Protein AF-A0A561BZ67-F1 (afdb_monomer_lite)

pLDDT: mean 89.98, std 10.51, range [40.47, 96.12]

Organism: NCBI:txid996641

Structure (mmCIF, N/CA/C/O backbone):
data_AF-A0A561BZ67-F1
#
_entry.id   AF-A0A561BZ67-F1
#
loop_
_atom_site.group_PDB
_atom_site.id
_atom_site.type_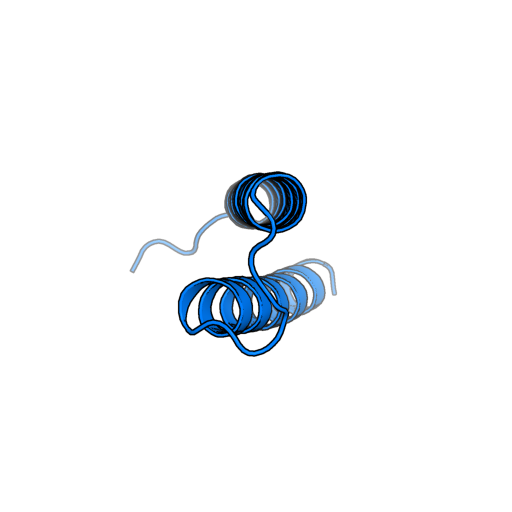symbol
_atom_site.label_atom_id
_atom_site.label_alt_id
_atom_site.label_comp_id
_atom_site.label_asym_id
_atom_site.label_entity_id
_atom_site.label_seq_id
_atom_site.pdbx_PDB_ins_code
_atom_site.Cartn_x
_atom_site.Cartn_y
_atom_site.Cartn_z
_atom_site.occupancy
_atom_site.B_iso_or_equiv
_atom_site.auth_seq_id
_atom_site.auth_comp_id
_atom_site.auth_asym_id
_atom_site.auth_atom_id
_atom_site.pdbx_PDB_model_num
ATOM 1 N N . MET A 1 1 ? 2.511 4.217 20.584 1.00 40.47 1 MET A N 1
ATOM 2 C CA . MET A 1 1 ? 2.448 4.023 19.119 1.00 40.47 1 MET A CA 1
ATOM 3 C C . MET A 1 1 ? 1.196 4.724 18.628 1.00 40.47 1 MET A C 1
ATOM 5 O O . MET A 1 1 ? 0.118 4.350 19.075 1.00 40.47 1 MET A O 1
ATOM 9 N N . ALA A 1 2 ? 1.326 5.776 17.818 1.00 49.88 2 ALA A N 1
ATOM 10 C CA . ALA A 1 2 ? 0.164 6.443 17.237 1.00 49.88 2 ALA A CA 1
ATOM 11 C C . ALA A 1 2 ? -0.573 5.432 16.346 1.00 49.88 2 ALA A C 1
ATOM 13 O O . ALA A 1 2 ? 0.029 4.847 15.445 1.00 49.88 2 ALA A O 1
ATOM 14 N N . LYS A 1 3 ? -1.849 5.162 16.641 1.00 61.94 3 LYS A N 1
ATOM 15 C CA . LYS A 1 3 ? -2.716 4.477 15.682 1.00 61.94 3 LYS A CA 1
ATOM 16 C C . LYS A 1 3 ? -2.872 5.457 14.522 1.00 61.94 3 LYS A C 1
ATOM 18 O O . LYS A 1 3 ? -3.495 6.493 14.727 1.00 61.94 3 LYS A O 1
ATOM 23 N N . LYS A 1 4 ? -2.273 5.165 13.362 1.00 75.38 4 LYS A N 1
ATOM 24 C CA . LYS A 1 4 ? -2.606 5.902 12.137 1.00 75.38 4 LYS A CA 1
ATOM 25 C C . LYS A 1 4 ? -4.122 5.855 11.975 1.00 75.38 4 LYS A C 1
ATOM 27 O O . LYS A 1 4 ? -4.725 4.789 12.136 1.00 75.38 4 LYS A O 1
ATOM 32 N N . THR A 1 5 ? -4.721 7.007 11.728 1.00 85.75 5 THR A N 1
ATOM 33 C CA . THR A 1 5 ? -6.149 7.117 11.445 1.00 85.75 5 THR A CA 1
ATOM 34 C C . THR A 1 5 ? -6.474 6.413 10.125 1.00 85.75 5 THR A C 1
ATOM 36 O O . THR A 1 5 ? -5.601 6.186 9.283 1.00 85.75 5 THR A O 1
ATOM 39 N N . LEU A 1 6 ? -7.741 6.038 9.938 1.00 89.31 6 LEU A N 1
ATOM 40 C CA . LEU A 1 6 ? -8.206 5.437 8.685 1.00 89.31 6 LEU A CA 1
ATOM 41 C C .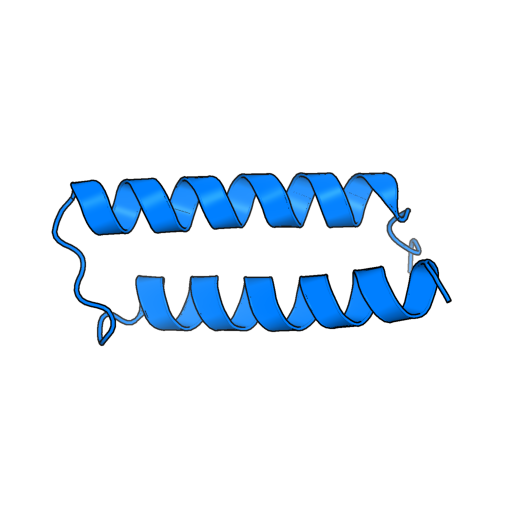 LEU A 1 6 ? -7.888 6.338 7.476 1.00 89.31 6 LEU A C 1
ATOM 43 O O . LEU A 1 6 ? -7.491 5.839 6.426 1.00 89.31 6 LEU A O 1
ATOM 47 N N . GLU A 1 7 ? -8.012 7.657 7.642 1.00 90.31 7 GLU A N 1
ATOM 48 C CA . GLU A 1 7 ? -7.680 8.649 6.615 1.00 90.31 7 GLU A CA 1
ATOM 49 C C . GLU A 1 7 ? -6.187 8.646 6.267 1.00 90.31 7 GLU A C 1
ATOM 51 O O . GLU A 1 7 ? -5.840 8.605 5.088 1.00 90.31 7 GLU A O 1
ATOM 56 N N . GLU A 1 8 ? -5.296 8.585 7.261 1.00 92.31 8 GLU A N 1
ATOM 57 C CA . GLU A 1 8 ? -3.849 8.486 7.021 1.00 92.31 8 GLU A CA 1
ATOM 58 C C . GLU A 1 8 ? -3.467 7.201 6.275 1.00 92.31 8 GLU A C 1
ATOM 60 O O . GLU A 1 8 ? -2.605 7.221 5.397 1.00 92.31 8 GLU A O 1
ATOM 65 N N . LEU A 1 9 ? -4.110 6.075 6.596 1.00 93.50 9 LEU A N 1
ATOM 66 C CA . LEU A 1 9 ? -3.858 4.807 5.906 1.00 93.50 9 LEU A CA 1
ATOM 67 C C . LEU A 1 9 ? -4.356 4.836 4.460 1.00 93.50 9 LEU A C 1
ATOM 69 O O . LEU A 1 9 ? -3.670 4.325 3.574 1.00 93.50 9 LEU A O 1
ATOM 73 N N . LYS A 1 10 ? -5.517 5.451 4.205 1.00 93.06 10 LYS A N 1
ATOM 74 C CA . LYS A 1 10 ? -6.045 5.649 2.847 1.00 93.06 10 LYS A CA 1
ATOM 75 C C . LYS A 1 10 ? -5.144 6.566 2.019 1.00 93.06 10 LYS A C 1
ATOM 77 O O . LYS A 1 10 ? -4.852 6.233 0.871 1.00 93.06 10 LYS A O 1
ATOM 82 N N . ALA A 1 11 ? -4.647 7.655 2.607 1.00 95.38 11 ALA A N 1
ATOM 83 C CA . ALA A 1 11 ? -3.701 8.555 1.952 1.00 95.38 11 ALA A CA 1
ATOM 84 C C . ALA A 1 11 ? -2.380 7.840 1.612 1.00 95.38 11 ALA A C 1
ATOM 86 O O . ALA A 1 11 ? -1.889 7.937 0.488 1.00 95.38 11 ALA A O 1
ATOM 87 N N . GLU A 1 12 ? -1.835 7.049 2.544 1.00 94.81 12 GLU A N 1
ATOM 88 C CA . GLU A 1 12 ? -0.624 6.254 2.299 1.00 94.81 12 GLU A CA 1
ATOM 89 C C . GLU A 1 12 ? -0.843 5.187 1.214 1.00 94.81 12 GLU A C 1
ATOM 91 O O . GLU A 1 12 ? 0.027 4.965 0.367 1.00 94.81 12 GLU A O 1
ATOM 96 N N . TYR A 1 13 ? -2.021 4.556 1.194 1.00 95.19 13 TYR A N 1
ATOM 97 C 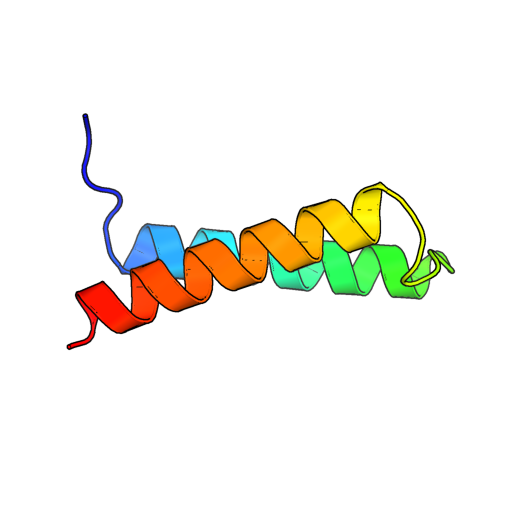CA . TYR A 1 13 ? -2.399 3.611 0.146 1.00 95.19 13 TYR A CA 1
ATOM 98 C C . TYR A 1 13 ? -2.455 4.285 -1.231 1.00 95.19 13 TYR A C 1
ATOM 100 O O . TYR A 1 13 ? -1.900 3.744 -2.188 1.00 95.19 13 TYR A O 1
ATOM 108 N N . GLN A 1 14 ? -3.072 5.467 -1.342 1.00 96.06 14 GLN A N 1
ATOM 109 C CA . GLN A 1 14 ? -3.103 6.225 -2.598 1.00 96.06 14 GLN A CA 1
ATOM 110 C C . GLN A 1 14 ? -1.694 6.597 -3.071 1.00 96.06 14 GLN A C 1
ATOM 112 O O . GLN A 1 14 ? -1.353 6.285 -4.210 1.00 96.06 14 GLN A O 1
ATOM 117 N N . GLY A 1 15 ? -0.841 7.139 -2.196 1.00 96.06 15 GLY A N 1
ATOM 118 C CA . GLY A 1 15 ? 0.527 7.515 -2.574 1.00 96.06 15 GLY A CA 1
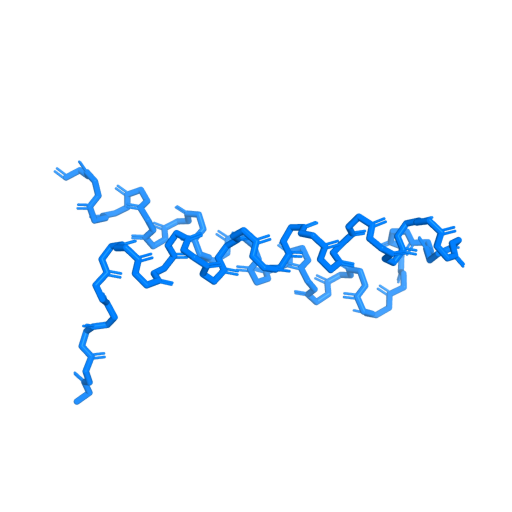ATOM 119 C C . GLY A 1 15 ? 1.373 6.331 -3.068 1.00 96.06 15 GLY A C 1
ATOM 120 O O . GLY A 1 15 ? 2.126 6.443 -4.039 1.00 96.06 15 GLY A O 1
ATOM 121 N N . LEU A 1 16 ? 1.216 5.150 -2.458 1.00 95.38 16 LEU A N 1
ATOM 122 C CA . LEU A 1 16 ? 1.878 3.928 -2.928 1.00 95.38 16 LEU A CA 1
ATOM 123 C C . LEU A 1 16 ? 1.292 3.402 -4.244 1.00 95.38 16 LEU A C 1
ATOM 125 O O . LEU A 1 16 ? 2.030 2.837 -5.055 1.00 95.38 16 LEU A O 1
ATOM 129 N N . ALA A 1 17 ? -0.010 3.575 -4.476 1.00 95.69 17 ALA A N 1
ATOM 130 C CA . ALA A 1 17 ? -0.650 3.185 -5.728 1.00 95.69 17 ALA A CA 1
ATOM 131 C C . ALA A 1 17 ? -0.177 4.074 -6.888 1.00 95.69 17 ALA A C 1
ATOM 133 O O . ALA A 1 17 ? 0.125 3.561 -7.967 1.00 95.69 17 ALA A O 1
ATOM 134 N N . GLU A 1 18 ? -0.028 5.377 -6.646 1.00 96.06 18 GLU A N 1
ATOM 135 C CA . GLU A 1 18 ? 0.563 6.320 -7.598 1.00 96.06 18 GLU A CA 1
ATOM 136 C C . GLU A 1 18 ? 2.024 5.967 -7.888 1.00 96.06 18 GLU A C 1
ATOM 138 O O . GLU A 1 18 ? 2.386 5.798 -9.051 1.00 96.06 18 GLU A O 1
ATOM 143 N N . SER A 1 19 ? 2.825 5.696 -6.852 1.00 93.06 19 SER A N 1
ATOM 144 C CA . SER A 1 19 ? 4.211 5.235 -7.020 1.00 93.06 19 SER A CA 1
ATOM 145 C C . SER A 1 19 ? 4.296 3.945 -7.847 1.00 93.06 19 SER A C 1
ATOM 147 O O . SER A 1 19 ? 5.158 3.807 -8.714 1.00 93.06 19 SER A O 1
ATOM 149 N N . GLN A 1 20 ? 3.387 2.984 -7.631 1.00 94.12 20 GLN A N 1
ATOM 150 C CA . GLN A 1 20 ? 3.326 1.767 -8.447 1.00 94.12 20 GLN A CA 1
ATOM 151 C C . GLN A 1 20 ? 2.995 2.085 -9.914 1.00 94.12 20 GLN A C 1
ATOM 153 O O . GLN A 1 20 ? 3.543 1.457 -10.823 1.00 94.12 20 GLN A O 1
ATOM 158 N N . ALA A 1 21 ? 2.093 3.038 -10.160 1.00 93.94 21 ALA A N 1
ATOM 159 C CA . ALA A 1 21 ? 1.737 3.468 -11.506 1.00 93.94 21 ALA A CA 1
ATOM 160 C C . ALA A 1 21 ? 2.908 4.176 -12.205 1.00 93.94 21 ALA A C 1
ATOM 162 O O . ALA A 1 21 ? 3.164 3.904 -13.378 1.00 93.94 21 ALA A O 1
ATOM 163 N N . GLU A 1 22 ? 3.655 5.024 -11.497 1.00 94.69 22 GLU A N 1
ATOM 164 C CA . GLU A 1 22 ? 4.865 5.666 -12.018 1.00 94.69 22 GLU A CA 1
ATOM 165 C C . GLU A 1 22 ? 5.955 4.645 -12.344 1.00 94.69 22 GLU A C 1
ATOM 167 O O . GLU A 1 22 ? 6.483 4.651 -13.455 1.00 94.69 22 GLU A O 1
ATOM 172 N N . LEU A 1 23 ? 6.212 3.687 -11.448 1.00 92.19 23 LEU A N 1
ATOM 173 C CA . LEU A 1 23 ? 7.141 2.586 -11.710 1.00 92.19 23 LEU A CA 1
ATOM 174 C C . LEU A 1 23 ? 6.751 1.811 -12.978 1.00 92.19 23 LEU A C 1
ATOM 176 O O . LEU A 1 23 ? 7.610 1.529 -13.813 1.00 92.19 23 LEU A O 1
ATOM 180 N N . ARG A 1 24 ? 5.458 1.520 -13.181 1.00 91.44 24 ARG A N 1
ATOM 181 C CA . ARG A 1 24 ? 4.980 0.890 -14.426 1.00 91.44 24 ARG A CA 1
ATOM 182 C C . ARG A 1 24 ? 5.222 1.765 -15.657 1.00 91.44 24 ARG A C 1
ATOM 184 O O . ARG A 1 24 ? 5.646 1.233 -16.679 1.00 91.44 24 ARG A O 1
ATOM 191 N N . LYS A 1 25 ? 4.988 3.081 -15.574 1.00 94.06 25 LYS A N 1
ATOM 192 C CA . LYS A 1 25 ? 5.267 4.025 -16.676 1.00 94.06 25 LYS A CA 1
ATOM 193 C C . LYS A 1 25 ? 6.754 4.068 -17.032 1.00 94.06 25 LYS A C 1
ATOM 195 O O . LYS A 1 25 ? 7.090 4.178 -18.204 1.00 94.06 25 LYS A O 1
ATOM 200 N N . MET A 1 26 ? 7.631 3.922 -16.040 1.00 91.44 26 MET A N 1
ATOM 201 C CA . MET A 1 26 ? 9.084 3.833 -16.231 1.00 91.44 26 MET A CA 1
ATOM 202 C C . MET A 1 26 ? 9.552 2.465 -16.761 1.00 91.44 26 MET A C 1
ATOM 204 O O . MET A 1 26 ? 10.751 2.241 -16.905 1.00 91.44 26 MET A O 1
ATOM 208 N N . GLY A 1 27 ? 8.636 1.531 -17.041 1.00 91.50 27 GLY A N 1
ATOM 209 C CA . GLY A 1 27 ? 8.969 0.195 -17.537 1.00 91.50 27 GLY A CA 1
ATOM 210 C C . GLY A 1 27 ? 9.435 -0.778 -16.450 1.00 91.50 27 GLY A C 1
ATOM 211 O O . GLY A 1 27 ? 9.995 -1.829 -16.768 1.00 91.50 27 GLY A O 1
ATOM 212 N N . ALA A 1 28 ? 9.210 -0.470 -15.167 1.00 89.50 28 ALA A N 1
ATOM 213 C CA . ALA A 1 28 ? 9.528 -1.401 -14.094 1.00 89.50 28 ALA A CA 1
ATOM 214 C C . ALA A 1 28 ? 8.677 -2.669 -14.230 1.00 89.50 28 ALA A C 1
ATOM 216 O O . ALA A 1 28 ? 7.444 -2.643 -14.236 1.00 89.50 28 ALA A O 1
ATOM 217 N N . SER A 1 29 ? 9.358 -3.808 -14.309 1.00 90.38 29 SER A N 1
ATOM 218 C CA . SER A 1 29 ? 8.706 -5.110 -14.372 1.00 90.38 29 SER A CA 1
ATOM 219 C C . SER A 1 29 ? 8.047 -5.458 -13.039 1.00 90.38 29 SER A C 1
ATOM 221 O O . SER A 1 29 ? 8.543 -5.106 -11.970 1.00 90.38 29 SER A O 1
ATOM 223 N N . ALA A 1 30 ? 6.972 -6.248 -13.074 1.00 85.44 30 ALA A N 1
ATOM 224 C CA . ALA A 1 30 ? 6.326 -6.757 -11.858 1.00 85.44 30 ALA A CA 1
ATOM 225 C C .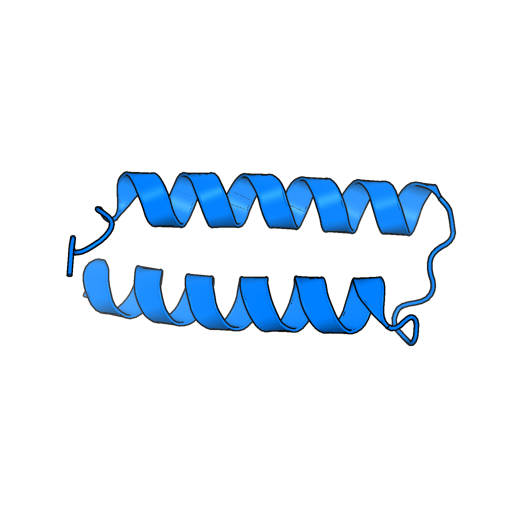 ALA A 1 30 ? 7.283 -7.582 -10.970 1.00 85.44 30 ALA A C 1
ATOM 227 O O . ALA A 1 30 ? 7.101 -7.668 -9.757 1.00 85.44 30 ALA A O 1
ATOM 228 N N . SER A 1 31 ? 8.332 -8.154 -11.569 1.00 88.31 31 SER A N 1
ATOM 229 C CA . SER A 1 31 ? 9.383 -8.889 -10.866 1.00 88.31 31 SER A CA 1
ATOM 230 C C . SER A 1 31 ? 10.421 -7.996 -10.179 1.00 88.31 31 SER A C 1
ATOM 232 O O . SER A 1 31 ? 11.186 -8.511 -9.360 1.00 88.31 31 SER A O 1
ATOM 234 N N . SER A 1 32 ? 10.452 -6.694 -10.487 1.00 92.56 32 SER A N 1
ATOM 235 C CA . SER A 1 32 ? 11.428 -5.760 -9.928 1.00 92.56 32 SER A CA 1
ATOM 236 C C . SER A 1 32 ? 11.266 -5.644 -8.409 1.00 92.56 32 SER A C 1
ATOM 238 O O . SER A 1 32 ? 10.131 -5.606 -7.917 1.00 92.56 32 SER A O 1
ATOM 240 N N . PRO A 1 33 ? 12.372 -5.540 -7.651 1.00 92.88 33 PRO A N 1
ATOM 241 C CA . PRO A 1 33 ? 12.323 -5.416 -6.197 1.00 92.88 33 PRO A CA 1
ATOM 242 C C . PRO A 1 33 ? 11.412 -4.279 -5.721 1.00 92.88 33 PRO A C 1
ATOM 244 O O . PRO A 1 33 ? 10.598 -4.499 -4.825 1.00 92.88 33 PRO A O 1
ATOM 247 N N . GLN A 1 34 ? 11.469 -3.108 -6.374 1.00 90.50 34 GLN A N 1
ATOM 248 C CA . GLN A 1 34 ? 10.606 -1.973 -6.022 1.00 90.50 34 GLN A CA 1
ATOM 249 C C . GLN A 1 34 ? 9.119 -2.299 -6.224 1.00 90.50 34 GLN A C 1
ATOM 251 O O . GLN A 1 34 ? 8.323 -2.104 -5.313 1.00 90.50 34 GLN A O 1
ATOM 256 N N . MET A 1 35 ? 8.742 -2.886 -7.366 1.00 92.81 35 MET A N 1
ATOM 257 C CA . MET A 1 35 ? 7.351 -3.260 -7.655 1.00 92.81 35 MET A CA 1
ATOM 258 C C . MET A 1 35 ? 6.802 -4.286 -6.657 1.00 92.81 35 MET A C 1
ATOM 260 O O . MET A 1 35 ? 5.674 -4.137 -6.180 1.00 92.81 35 MET A O 1
ATOM 264 N N . LYS A 1 36 ? 7.604 -5.298 -6.297 1.00 94.50 36 LYS A N 1
ATOM 265 C CA . LYS A 1 36 ? 7.232 -6.296 -5.281 1.00 94.50 36 LYS A CA 1
ATOM 266 C C . LYS A 1 36 ? 7.051 -5.662 -3.904 1.00 94.50 36 LYS A C 1
ATOM 268 O O . LYS A 1 36 ? 6.096 -5.993 -3.201 1.00 94.50 36 LYS A O 1
ATOM 273 N N . GLN A 1 37 ? 7.944 -4.752 -3.522 1.00 94.62 37 GLN A N 1
ATOM 274 C CA . GLN A 1 37 ? 7.868 -4.055 -2.243 1.00 94.62 37 GLN A CA 1
ATOM 275 C C . GLN A 1 37 ? 6.616 -3.175 -2.160 1.00 94.62 37 GLN A C 1
ATOM 277 O O . GLN A 1 37 ? 5.837 -3.329 -1.218 1.00 94.62 37 GLN A O 1
ATOM 282 N N . THR A 1 38 ? 6.375 -2.334 -3.169 1.00 94.12 38 THR A N 1
ATOM 283 C CA . THR A 1 38 ? 5.192 -1.466 -3.239 1.00 94.12 38 THR A CA 1
ATOM 284 C C . THR A 1 38 ? 3.901 -2.284 -3.227 1.00 94.12 38 THR A C 1
ATOM 286 O O . THR A 1 38 ? 2.987 -1.978 -2.465 1.00 94.12 38 THR A O 1
ATOM 289 N N . ALA A 1 39 ? 3.831 -3.383 -3.989 1.00 93.56 39 ALA A N 1
ATOM 290 C CA . ALA A 1 39 ? 2.668 -4.273 -3.985 1.00 93.56 39 ALA A CA 1
ATOM 291 C C . ALA A 1 39 ? 2.409 -4.905 -2.604 1.00 93.56 39 ALA A C 1
ATOM 293 O O . ALA A 1 39 ? 1.265 -4.973 -2.154 1.00 93.56 39 ALA A O 1
ATOM 294 N N . ASN A 1 40 ? 3.460 -5.332 -1.900 1.00 95.38 40 ASN A N 1
ATOM 295 C CA . ASN A 1 40 ? 3.326 -5.898 -0.558 1.00 95.38 40 ASN A CA 1
ATOM 296 C C . ASN A 1 40 ? 2.854 -4.850 0.465 1.00 95.38 40 ASN A C 1
ATOM 298 O O . ASN A 1 40 ? 2.035 -5.152 1.333 1.00 95.38 40 ASN A O 1
ATOM 302 N N . GLN A 1 41 ? 3.348 -3.612 0.365 1.00 95.44 41 GLN A N 1
ATOM 303 C CA . GLN A 1 41 ? 2.909 -2.508 1.223 1.00 95.44 41 GLN A CA 1
ATOM 304 C C . GLN A 1 41 ? 1.441 -2.148 0.970 1.00 95.44 41 GLN A C 1
ATOM 306 O O . GLN A 1 41 ? 0.678 -2.055 1.930 1.00 95.44 41 GLN A O 1
ATOM 311 N N . LEU A 1 42 ? 1.019 -2.065 -0.296 1.00 96.12 42 LEU A N 1
ATOM 312 C CA . LEU A 1 42 ? -0.387 -1.870 -0.666 1.00 96.12 42 LEU A CA 1
ATOM 313 C C . LEU A 1 42 ? -1.289 -2.962 -0.080 1.00 96.12 42 LEU A C 1
ATOM 315 O O . LEU A 1 42 ? -2.316 -2.656 0.521 1.00 96.12 42 LEU A O 1
ATOM 319 N N . GLY A 1 43 ? -0.884 -4.232 -0.171 1.00 95.75 43 GLY A N 1
ATOM 320 C CA . GLY A 1 43 ? -1.646 -5.344 0.402 1.00 95.75 43 GLY A CA 1
ATOM 321 C C . GLY A 1 43 ? -1.766 -5.282 1.930 1.00 95.75 43 GLY A C 1
ATOM 322 O O . GLY A 1 43 ? -2.820 -5.594 2.484 1.00 95.75 43 GLY A O 1
ATOM 323 N N . LYS A 1 44 ? -0.708 -4.854 2.632 1.00 95.44 44 LYS A N 1
ATOM 324 C CA . LYS A 1 44 ? -0.750 -4.645 4.091 1.00 95.44 44 LYS A CA 1
ATOM 325 C C . LYS A 1 44 ? -1.693 -3.506 4.469 1.00 95.44 44 LYS A C 1
ATOM 327 O O . LYS A 1 44 ? -2.490 -3.677 5.387 1.00 95.44 44 LYS A O 1
ATOM 332 N N . LEU A 1 45 ? -1.618 -2.386 3.755 1.00 95.00 45 LEU A N 1
ATOM 333 C CA . LEU A 1 45 ? -2.465 -1.223 4.002 1.00 95.00 45 LEU A CA 1
ATOM 334 C C . LEU A 1 45 ? -3.928 -1.523 3.714 1.00 95.00 45 LEU A C 1
ATOM 336 O O . LEU A 1 45 ? -4.765 -1.241 4.558 1.00 95.00 45 LEU A O 1
ATOM 340 N N . SER A 1 46 ? -4.230 -2.192 2.602 1.00 94.50 46 SER A N 1
ATOM 341 C CA . SER A 1 46 ? -5.592 -2.630 2.285 1.00 94.50 46 SER A CA 1
ATOM 342 C C . SER A 1 46 ? -6.192 -3.489 3.405 1.00 94.50 46 SER A C 1
ATOM 344 O O . SER A 1 46 ? -7.309 -3.228 3.837 1.00 94.50 46 SER A O 1
ATOM 346 N N . LYS A 1 47 ? -5.431 -4.445 3.962 1.00 94.81 47 LYS A N 1
ATOM 347 C CA . LYS A 1 47 ? -5.888 -5.250 5.111 1.00 94.81 47 LYS A CA 1
ATOM 348 C C . LYS A 1 47 ? -6.093 -4.425 6.383 1.00 94.81 47 LYS A C 1
ATOM 350 O O . LYS A 1 47 ? -6.986 -4.730 7.166 1.00 94.81 47 LYS A O 1
ATOM 355 N N . GLN A 1 48 ? -5.242 -3.429 6.632 1.00 92.88 48 GLN A N 1
ATOM 356 C CA . GLN A 1 48 ? -5.388 -2.543 7.791 1.00 92.88 48 GLN A CA 1
ATOM 357 C C . GLN A 1 48 ? -6.601 -1.624 7.653 1.00 92.88 48 GLN A C 1
ATOM 359 O O . GLN A 1 48 ? -7.318 -1.439 8.629 1.00 92.88 48 GLN A O 1
ATOM 364 N N . ILE A 1 49 ? -6.834 -1.098 6.451 1.00 93.06 49 ILE A N 1
ATOM 365 C CA . ILE A 1 49 ? -7.998 -0.285 6.100 1.00 93.06 49 ILE A CA 1
ATOM 366 C C . ILE A 1 49 ? -9.277 -1.115 6.273 1.00 93.06 49 ILE A C 1
ATOM 368 O O . ILE A 1 49 ? -10.122 -0.712 7.060 1.00 93.06 49 ILE A O 1
ATOM 372 N N . ASP A 1 50 ? -9.369 -2.317 5.682 1.00 93.12 50 ASP A N 1
ATOM 373 C CA . ASP A 1 50 ? -10.539 -3.213 5.832 1.00 93.12 50 ASP A CA 1
ATOM 374 C C . ASP A 1 50 ? -10.847 -3.517 7.304 1.00 93.12 50 ASP A C 1
ATOM 376 O O . ASP A 1 50 ? -11.995 -3.472 7.734 1.00 93.12 50 ASP A O 1
ATOM 380 N N . LYS A 1 51 ? -9.804 -3.761 8.108 1.00 92.19 51 LYS A N 1
ATOM 381 C CA . LYS A 1 51 ? -9.943 -4.013 9.548 1.00 92.19 51 LYS A CA 1
ATOM 382 C C . LYS A 1 51 ? -10.463 -2.802 10.332 1.00 92.19 51 LYS A C 1
ATOM 384 O O . LYS A 1 51 ? -11.001 -2.989 11.415 1.00 92.19 51 LYS A O 1
ATOM 389 N N . LEU A 1 52 ? -10.215 -1.587 9.853 1.00 88.75 52 LEU A N 1
ATOM 390 C CA . LEU A 1 52 ? -10.668 -0.351 10.493 1.00 88.75 52 LEU A CA 1
ATOM 391 C C . LEU A 1 52 ? -12.029 0.122 9.973 1.00 88.75 52 LEU A C 1
ATOM 393 O O . LEU A 1 52 ? -12.677 0.916 10.647 1.00 88.75 52 LEU A O 1
ATOM 397 N N . GLU A 1 53 ? -12.431 -0.324 8.783 1.00 84.81 53 GLU A N 1
ATOM 398 C CA . GLU A 1 53 ? -13.747 -0.049 8.195 1.00 84.81 53 GLU A CA 1
ATOM 399 C C . GLU A 1 53 ? -14.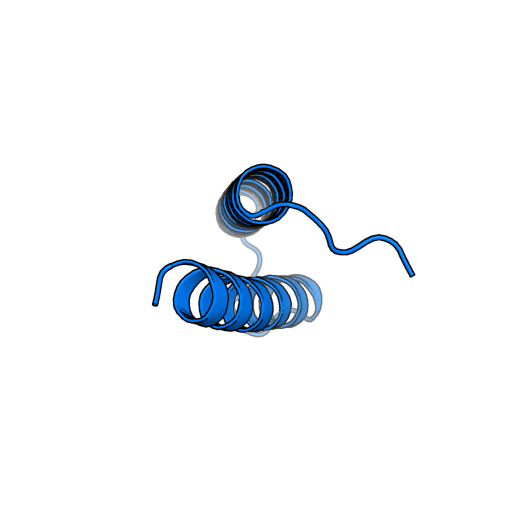831 -1.038 8.649 1.00 84.81 53 GLU A C 1
ATOM 401 O O . GLU A 1 53 ? -16.014 -0.711 8.561 1.00 84.81 53 GLU A O 1
ATOM 406 N N . ARG A 1 54 ? -14.437 -2.225 9.125 1.00 79.44 54 ARG A N 1
ATOM 407 C CA . ARG A 1 54 ? -15.309 -3.217 9.774 1.00 79.44 54 ARG A CA 1
ATOM 408 C C . ARG A 1 54 ? -15.461 -2.978 11.269 1.00 79.44 54 ARG A C 1
ATOM 410 O O . ARG A 1 54 ? -16.589 -3.213 11.752 1.00 79.44 54 ARG A O 1
#

Foldseek 3Di:
DDPQDLVNLVVVLVVLVVVLVVCVVVVNDCPHPSNVVSVVSNVVSVVVNVVNVD

Radius of gyration: 12.37 Å; chains: 1; bounding box: 28×18×37 Å

Sequence (54 aa):
MAKKTLEELKAEYQGLAESQAELRKMGASASSPQMKQTANQLGKLSKQIDKLER

Secondary structure (DSSP, 8-state):
-----HHHHHHHHHHHHHHHHHHHHTT--TTSHHHHHHHHHHHHHHHHHHHHH-